Protein AF-A0A968HK48-F1 (afdb_monomer)

Secondary structure (DSSP, 8-state):
-HHHHHHHHHHHHHHHHHTTT----THHHHTTSTTTSHHHHHHHHHHHHHHHHT-THHHHHHHHHHHHHIIIIIIHHHHHHHHHHHH-SS--HHHHHHHHHHHHHHHHHHHHHHHHHHHTS--

Solvent-accessible surface area (backbone atoms only — not comparable to full-atom values): 7221 Å² total; per-residue (Å²): 127,70,66,64,57,56,53,55,47,54,55,53,51,51,62,54,36,58,75,65,72,54,87,72,72,69,65,77,72,52,72,79,50,86,82,84,45,62,68,58,51,49,51,52,54,51,48,51,49,54,58,62,68,64,48,75,64,57,62,54,54,54,52,53,49,52,54,51,49,42,46,68,61,29,49,49,50,51,51,50,52,53,49,46,65,72,74,45,85,80,64,58,69,69,58,51,52,48,50,53,49,51,50,52,51,38,52,51,50,47,49,51,55,48,50,57,58,52,64,68,69,63,129

Structure (mmCIF, N/CA/C/O backbone):
data_AF-A0A968HK48-F1
#
_entry.id   AF-A0A968HK48-F1
#
loop_
_atom_site.group_PDB
_atom_site.id
_atom_site.type_symbol
_atom_site.label_atom_id
_atom_site.label_alt_id
_atom_site.label_comp_id
_atom_site.label_asym_id
_atom_site.label_entity_id
_atom_site.label_seq_id
_atom_site.pdbx_PDB_ins_code
_atom_site.Cartn_x
_atom_site.Cartn_y
_atom_site.Cartn_z
_atom_site.occupancy
_atom_site.B_iso_or_equiv
_atom_site.auth_seq_id
_atom_site.auth_comp_id
_atom_site.auth_asym_id
_atom_site.auth_atom_id
_atom_site.pdbx_PDB_model_num
ATOM 1 N N . MET A 1 1 ? 26.086 -7.526 -60.506 1.00 55.72 1 MET A N 1
ATOM 2 C CA . MET A 1 1 ? 26.562 -6.140 -60.244 1.00 55.72 1 MET A CA 1
ATOM 3 C C . MET A 1 1 ? 25.469 -5.097 -59.929 1.00 55.72 1 MET A C 1
ATOM 5 O O . MET A 1 1 ? 25.816 -4.060 -59.378 1.00 55.72 1 MET A O 1
ATOM 9 N N . ARG A 1 2 ? 24.168 -5.314 -60.210 1.00 57.38 2 ARG A N 1
ATOM 10 C CA . ARG A 1 2 ? 23.101 -4.310 -59.953 1.00 57.38 2 ARG A CA 1
ATOM 11 C C . ARG A 1 2 ? 22.730 -4.102 -58.472 1.00 57.38 2 ARG A C 1
ATOM 13 O O . ARG A 1 2 ? 22.325 -3.009 -58.096 1.00 57.38 2 ARG A O 1
ATOM 20 N N . THR A 1 3 ? 22.919 -5.108 -57.621 1.00 58.31 3 THR A N 1
ATOM 21 C CA . THR A 1 3 ? 22.439 -5.104 -56.225 1.00 58.31 3 THR A CA 1
ATOM 22 C C . THR A 1 3 ? 23.176 -4.1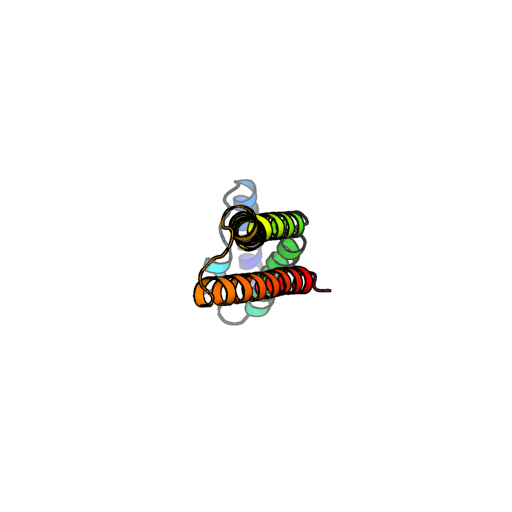07 -55.330 1.00 58.31 3 THR A C 1
ATOM 24 O O . THR A 1 3 ? 22.555 -3.412 -54.534 1.00 58.31 3 THR A O 1
ATOM 27 N N . ARG A 1 4 ? 24.497 -3.958 -55.510 1.00 59.50 4 ARG A N 1
ATOM 28 C CA . ARG A 1 4 ? 25.310 -3.041 -54.692 1.00 59.50 4 ARG A CA 1
ATOM 29 C C . ARG A 1 4 ? 24.945 -1.571 -54.903 1.00 59.50 4 ARG A C 1
ATOM 31 O O . ARG A 1 4 ? 24.976 -0.801 -53.952 1.00 59.50 4 ARG A O 1
ATOM 38 N N . ARG A 1 5 ? 24.541 -1.191 -56.121 1.00 70.56 5 ARG A N 1
ATOM 39 C CA . ARG A 1 5 ? 24.111 0.186 -56.419 1.00 70.56 5 ARG A CA 1
ATOM 40 C C . ARG A 1 5 ? 22.793 0.525 -55.725 1.00 70.56 5 ARG A C 1
ATOM 42 O O . ARG A 1 5 ? 22.660 1.614 -55.185 1.00 70.56 5 ARG A O 1
ATOM 49 N N . LYS A 1 6 ? 21.865 -0.436 -55.671 1.00 71.88 6 LYS A N 1
ATOM 50 C CA . LYS A 1 6 ? 20.560 -0.258 -55.021 1.00 71.88 6 LYS A CA 1
ATOM 51 C C . LYS A 1 6 ? 20.698 -0.089 -53.503 1.00 71.88 6 LYS A C 1
ATOM 53 O O . LYS A 1 6 ? 20.059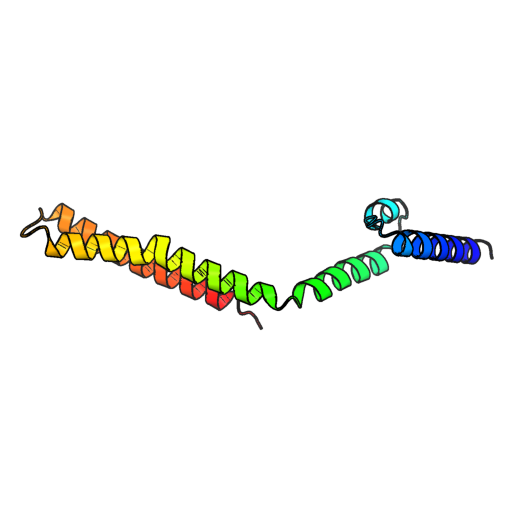 0.780 -52.929 1.00 71.88 6 LYS A O 1
ATOM 58 N N . ILE A 1 7 ? 21.601 -0.849 -52.878 1.00 65.75 7 ILE A N 1
ATOM 59 C CA . ILE A 1 7 ? 21.907 -0.727 -51.443 1.00 65.75 7 ILE A CA 1
ATOM 60 C C . ILE A 1 7 ? 22.526 0.639 -51.126 1.00 65.75 7 ILE A C 1
ATOM 62 O O . ILE A 1 7 ? 22.092 1.309 -50.195 1.00 65.75 7 ILE A O 1
ATOM 66 N N . GLN A 1 8 ? 23.503 1.090 -51.919 1.00 73.25 8 GLN A N 1
ATOM 67 C CA . GLN A 1 8 ? 24.124 2.397 -51.684 1.00 73.25 8 GLN A CA 1
ATOM 68 C C . GLN A 1 8 ? 23.157 3.567 -51.881 1.00 73.25 8 GLN A C 1
ATOM 70 O O . GLN A 1 8 ? 23.306 4.590 -51.217 1.00 73.25 8 GLN A O 1
ATOM 75 N N . GLN A 1 9 ? 22.168 3.419 -52.762 1.00 77.69 9 GLN A N 1
ATOM 76 C CA . GLN A 1 9 ? 21.139 4.431 -52.961 1.00 77.69 9 GLN A CA 1
ATOM 77 C C . GLN A 1 9 ? 20.204 4.533 -51.747 1.00 77.69 9 GLN A C 1
ATOM 79 O O . GLN A 1 9 ? 20.003 5.634 -51.245 1.00 77.69 9 GLN A O 1
ATOM 84 N N . LEU A 1 10 ? 19.746 3.396 -51.207 1.00 71.81 10 LEU A N 1
ATOM 85 C CA . LEU A 1 10 ? 18.903 3.364 -50.004 1.00 71.81 10 LEU A CA 1
ATOM 86 C C . LEU A 1 10 ? 19.618 3.955 -48.782 1.00 71.81 10 LEU A C 1
ATOM 88 O O . LEU A 1 10 ? 19.039 4.758 -48.059 1.00 71.81 10 LEU A O 1
ATOM 92 N N . ILE A 1 11 ? 20.900 3.626 -48.587 1.00 72.06 11 ILE A N 1
ATOM 93 C CA . ILE A 1 11 ? 21.707 4.193 -47.491 1.00 72.06 11 ILE A CA 1
ATOM 94 C C . ILE A 1 11 ? 21.830 5.717 -47.636 1.00 72.06 11 ILE A C 1
ATOM 96 O O . ILE A 1 11 ? 21.759 6.450 -46.651 1.00 72.06 11 ILE A O 1
ATOM 100 N N . ARG A 1 12 ? 22.002 6.212 -48.867 1.00 74.38 12 ARG A N 1
ATOM 101 C CA . ARG A 1 12 ? 22.158 7.646 -49.133 1.00 74.38 12 ARG A CA 1
ATOM 102 C C . ARG A 1 12 ? 20.858 8.423 -48.908 1.00 74.38 12 ARG A C 1
ATOM 104 O O . ARG A 1 12 ? 20.919 9.535 -48.391 1.00 74.38 12 ARG A O 1
ATOM 111 N N . GLU A 1 13 ? 19.714 7.847 -49.266 1.00 71.94 13 GLU A N 1
ATOM 112 C CA . GLU A 1 13 ? 18.391 8.437 -49.014 1.00 71.94 13 GLU A CA 1
ATOM 113 C C . GLU A 1 13 ? 18.077 8.476 -47.509 1.00 71.94 13 GLU A C 1
ATOM 115 O O . GLU A 1 13 ? 17.692 9.525 -46.998 1.00 71.94 13 GLU A O 1
ATOM 120 N N . GLN A 1 14 ? 18.378 7.403 -46.770 1.00 65.75 14 GLN A N 1
ATOM 121 C CA . GLN A 1 14 ? 18.201 7.348 -45.309 1.00 65.75 14 GLN A CA 1
ATOM 122 C C . GLN A 1 14 ? 19.014 8.425 -44.573 1.00 65.75 14 GLN A C 1
ATOM 124 O O . GLN A 1 14 ? 18.475 9.182 -43.769 1.00 65.75 14 GLN A O 1
ATOM 129 N N . MET A 1 15 ? 20.292 8.577 -44.932 1.00 65.00 15 MET A N 1
ATOM 130 C CA . MET A 1 15 ? 21.180 9.606 -44.369 1.00 65.00 15 MET A CA 1
ATOM 131 C C . MET A 1 15 ? 20.735 11.047 -44.697 1.00 65.00 15 MET A C 1
ATOM 133 O O . MET A 1 15 ? 21.199 12.007 -44.072 1.00 65.00 15 MET A O 1
ATOM 137 N N . SER A 1 16 ? 19.881 11.225 -45.711 1.00 67.19 16 SER A N 1
ATOM 138 C CA . SER A 1 16 ? 19.289 12.517 -46.074 1.00 67.19 16 SER A CA 1
ATOM 139 C C . SER A 1 16 ? 18.006 12.819 -45.293 1.00 67.19 16 SER A C 1
ATOM 141 O O . SER A 1 16 ? 17.683 13.993 -45.100 1.00 67.19 16 SER A O 1
ATOM 143 N N . ASP A 1 17 ? 17.266 11.799 -44.864 1.00 63.12 17 ASP A N 1
ATOM 144 C CA . ASP A 1 17 ? 16.035 11.949 -44.074 1.00 63.12 17 ASP A CA 1
ATOM 145 C C . ASP A 1 17 ? 16.332 12.147 -42.587 1.00 63.12 17 ASP A C 1
ATOM 147 O O . ASP A 1 17 ? 15.714 12.995 -41.940 1.00 63.12 17 ASP A O 1
ATOM 151 N N . GLU A 1 18 ? 17.362 11.474 -42.074 1.00 57.66 18 GLU A N 1
ATOM 152 C CA . GLU A 1 18 ? 17.833 11.642 -40.696 1.00 57.66 18 GLU A CA 1
ATOM 153 C C . GLU A 1 18 ? 18.359 13.067 -40.447 1.00 57.66 18 GLU A C 1
ATOM 155 O O . GLU A 1 18 ? 18.038 13.695 -39.438 1.00 57.66 18 GLU A O 1
ATOM 160 N N . ARG A 1 19 ? 19.049 13.658 -41.436 1.00 61.22 19 ARG A N 1
ATOM 161 C CA . ARG A 1 19 ? 19.454 15.078 -41.407 1.00 61.22 19 ARG A CA 1
ATOM 162 C C . ARG A 1 19 ? 18.288 16.067 -41.441 1.00 61.22 19 ARG A C 1
ATOM 164 O O . ARG A 1 19 ? 18.478 17.223 -41.075 1.00 61.22 19 ARG A O 1
ATOM 171 N N . ARG A 1 20 ? 17.100 15.638 -41.875 1.00 61.25 20 ARG A N 1
ATOM 172 C CA . ARG A 1 20 ? 15.877 16.456 -41.907 1.00 61.25 20 ARG A CA 1
ATOM 173 C C . ARG A 1 20 ? 15.012 16.286 -40.655 1.00 61.25 20 ARG A C 1
ATOM 175 O O . ARG A 1 20 ? 13.924 16.850 -40.605 1.00 61.25 20 ARG A O 1
ATOM 182 N N . GLY A 1 21 ? 15.478 15.535 -39.653 1.00 51.91 21 GLY A N 1
ATOM 183 C CA . GLY A 1 21 ? 14.747 15.325 -38.400 1.00 51.91 21 GLY A CA 1
ATOM 184 C C . GLY A 1 21 ? 13.449 14.530 -38.568 1.00 51.91 21 GLY A C 1
ATOM 185 O O . GLY A 1 21 ? 12.611 14.526 -37.669 1.00 51.91 21 GLY A O 1
ATOM 186 N N . VAL A 1 22 ? 13.257 13.861 -39.711 1.00 57.53 22 VAL A N 1
ATOM 187 C CA . VAL A 1 22 ? 12.071 13.042 -39.963 1.00 57.53 22 VAL A CA 1
ATOM 188 C C . VAL A 1 22 ? 12.325 11.665 -39.362 1.00 57.53 22 VAL A C 1
ATOM 190 O O . VAL A 1 22 ? 13.024 10.833 -39.940 1.00 57.53 22 VAL A O 1
ATOM 193 N N . GLN A 1 23 ? 11.765 11.423 -38.179 1.00 52.56 23 GLN A N 1
ATOM 194 C CA . GLN A 1 23 ? 11.876 10.153 -37.467 1.00 52.56 23 GLN A CA 1
ATOM 195 C C . GLN A 1 23 ? 10.975 9.104 -38.141 1.00 52.56 23 GLN A C 1
ATOM 197 O O . GLN A 1 23 ? 9.887 8.781 -37.669 1.00 52.56 23 GLN A O 1
ATOM 202 N N . THR A 1 24 ? 11.384 8.620 -39.316 1.00 56.81 24 THR A N 1
ATOM 203 C CA . THR A 1 24 ? 10.676 7.530 -39.994 1.00 56.81 24 THR A CA 1
ATOM 204 C C . THR A 1 24 ? 11.073 6.205 -39.359 1.00 56.81 24 THR A C 1
ATOM 206 O O . THR A 1 24 ? 12.249 5.898 -39.199 1.00 56.81 24 THR A O 1
ATOM 209 N N . TYR A 1 25 ? 10.075 5.428 -38.948 1.00 52.72 25 TYR A N 1
ATOM 210 C CA . TYR A 1 25 ? 10.278 4.125 -38.336 1.00 52.72 25 TYR A CA 1
ATOM 211 C C . TYR A 1 25 ? 10.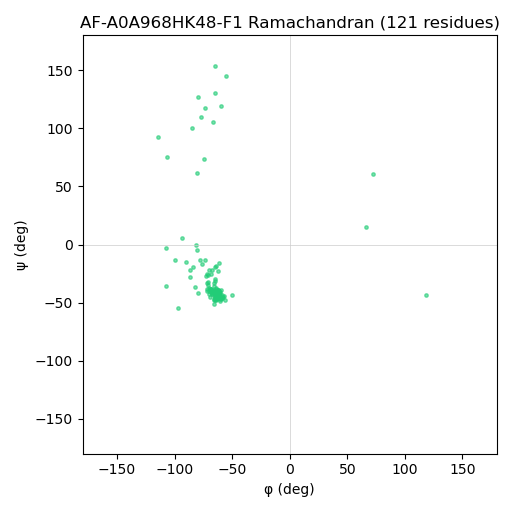620 3.074 -39.412 1.00 52.72 25 TYR A C 1
ATOM 213 O O . TYR A 1 25 ? 9.749 2.709 -40.209 1.00 52.72 25 TYR A O 1
ATOM 221 N N . PRO A 1 26 ? 11.867 2.569 -39.462 1.00 56.09 26 PRO A N 1
ATOM 222 C CA . PRO A 1 26 ? 12.401 1.854 -40.624 1.00 56.09 26 PRO A CA 1
ATOM 223 C C . PRO A 1 26 ? 11.843 0.434 -40.8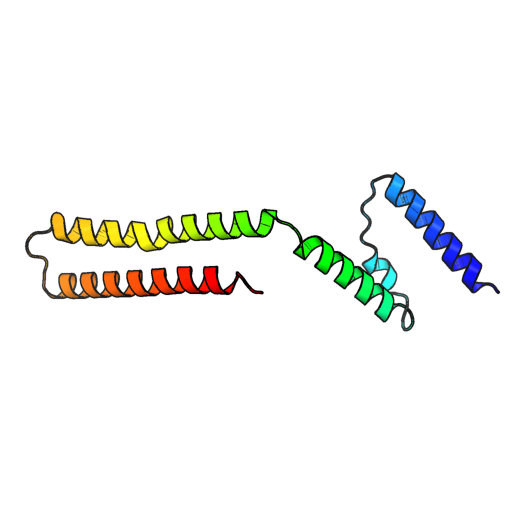04 1.00 56.09 26 PRO A C 1
ATOM 225 O O . PRO A 1 26 ? 11.993 -0.161 -41.865 1.00 56.09 26 PRO A O 1
ATOM 228 N N . TRP A 1 27 ? 11.173 -0.137 -39.803 1.00 56.12 27 TRP A N 1
ATOM 229 C CA . TRP A 1 27 ? 10.690 -1.522 -39.869 1.00 56.12 27 TRP A CA 1
ATOM 230 C C . TRP A 1 27 ? 9.513 -1.727 -40.828 1.00 56.12 27 TRP A C 1
ATOM 232 O O . TRP A 1 27 ? 9.370 -2.817 -41.376 1.00 56.12 27 TRP A O 1
ATOM 242 N N . ARG A 1 28 ? 8.709 -0.688 -41.101 1.00 53.25 28 ARG A N 1
ATOM 243 C CA . ARG A 1 28 ? 7.549 -0.790 -42.007 1.00 53.25 28 ARG A CA 1
ATOM 244 C C . ARG A 1 28 ? 7.951 -1.011 -43.473 1.00 53.25 28 ARG A C 1
ATOM 246 O O . ARG A 1 28 ? 7.182 -1.587 -44.233 1.00 53.25 28 ARG A O 1
ATOM 253 N N . SER A 1 29 ? 9.147 -0.589 -43.887 1.00 56.12 29 SER A N 1
ATOM 254 C CA . SER A 1 29 ? 9.667 -0.833 -45.244 1.00 56.12 29 SER A CA 1
ATOM 255 C C . SER A 1 29 ? 10.471 -2.136 -45.363 1.00 56.12 29 SER A C 1
ATOM 257 O O . SER A 1 29 ? 10.696 -2.619 -46.473 1.00 56.12 29 SER A O 1
ATOM 259 N N . LEU A 1 30 ? 10.872 -2.733 -44.234 1.00 53.03 30 LEU A N 1
ATOM 260 C CA . LEU A 1 30 ? 11.665 -3.968 -44.169 1.00 53.03 30 LEU A CA 1
ATOM 261 C C . LEU A 1 30 ? 10.813 -5.245 -44.267 1.00 53.03 30 LEU A C 1
ATOM 263 O O . LEU A 1 30 ? 11.325 -6.292 -44.662 1.00 53.03 30 LEU A O 1
ATOM 267 N N . GLU A 1 31 ? 9.512 -5.151 -43.995 1.00 55.88 31 GLU A N 1
ATOM 268 C CA . GLU A 1 31 ? 8.554 -6.268 -44.043 1.00 55.88 31 GLU A CA 1
ATOM 269 C C . GLU A 1 31 ? 8.325 -6.803 -45.476 1.00 55.88 31 GLU A C 1
ATOM 271 O O . GLU A 1 31 ? 7.988 -7.965 -45.678 1.00 55.88 31 GLU A O 1
ATOM 276 N N . SER A 1 32 ? 8.603 -5.982 -46.497 1.00 57.53 32 SER A N 1
ATOM 277 C CA . SER A 1 32 ? 8.474 -6.337 -47.922 1.00 57.53 32 SER A CA 1
ATOM 278 C C . SER A 1 32 ? 9.628 -7.216 -48.456 1.00 57.53 32 SER A C 1
ATOM 280 O O . SER A 1 32 ? 9.529 -7.802 -49.535 1.00 57.53 32 SER A O 1
ATOM 282 N N . SER A 1 33 ? 10.735 -7.341 -47.715 1.00 55.84 33 SER A N 1
ATOM 283 C CA . SER A 1 33 ? 11.983 -7.974 -48.168 1.00 55.84 33 SER A CA 1
ATOM 284 C C . SER A 1 33 ? 12.197 -9.351 -47.513 1.00 55.84 33 SER A C 1
ATOM 286 O O . SER A 1 33 ? 13.042 -9.520 -46.628 1.00 55.84 33 SER A O 1
ATOM 288 N N . ASN A 1 34 ? 11.451 -10.357 -47.971 1.00 59.12 34 ASN A N 1
ATOM 289 C CA . ASN A 1 34 ? 11.536 -11.736 -47.482 1.00 59.12 34 ASN A CA 1
ATOM 290 C C . ASN A 1 34 ? 12.939 -12.360 -47.660 1.00 59.12 34 ASN A C 1
ATOM 292 O O . ASN A 1 34 ? 13.423 -12.542 -48.776 1.00 59.12 34 ASN A O 1
ATOM 296 N N . GLY A 1 35 ? 13.563 -12.739 -46.537 1.00 55.50 35 GLY A N 1
ATOM 297 C CA . GLY A 1 35 ? 14.609 -13.771 -46.467 1.00 55.50 35 GLY A CA 1
ATOM 298 C C . GLY A 1 35 ? 15.989 -13.324 -45.973 1.00 55.50 35 GLY A C 1
ATOM 299 O O . GLY A 1 35 ? 16.578 -14.006 -45.144 1.00 55.50 35 GLY A O 1
ATOM 300 N N . LEU A 1 36 ? 16.505 -12.175 -46.422 1.00 56.84 36 LEU A N 1
ATOM 301 C CA . LEU A 1 36 ? 17.897 -11.761 -46.140 1.00 56.84 36 LEU A CA 1
ATOM 302 C C . LEU A 1 36 ? 18.049 -10.739 -44.998 1.00 56.84 36 LEU A C 1
ATOM 304 O O . LEU A 1 36 ? 19.160 -10.516 -44.528 1.00 56.84 36 LEU A O 1
ATOM 308 N N . MET A 1 37 ? 16.952 -10.121 -44.547 1.00 52.06 37 MET A N 1
ATOM 309 C CA . MET A 1 37 ? 16.973 -8.990 -43.601 1.00 52.06 37 MET A CA 1
ATOM 310 C C . MET A 1 37 ? 16.511 -9.333 -42.179 1.00 52.06 37 MET A C 1
ATOM 312 O O . MET A 1 37 ? 16.605 -8.485 -41.299 1.00 52.06 37 MET A O 1
ATOM 316 N N . GLN A 1 38 ? 16.070 -10.569 -41.912 1.00 60.59 38 GLN A N 1
ATOM 317 C CA . GLN A 1 38 ? 15.733 -11.001 -40.548 1.00 60.59 38 GLN A CA 1
ATOM 318 C C . GLN A 1 38 ? 16.881 -10.851 -39.532 1.00 60.59 38 GLN A C 1
ATOM 320 O O . GLN A 1 38 ? 16.603 -10.365 -38.438 1.00 60.59 38 GLN A O 1
ATOM 325 N N . PRO A 1 39 ? 18.145 -11.228 -39.826 1.00 61.47 39 PRO A N 1
ATOM 326 C CA . PRO A 1 39 ? 19.216 -11.070 -38.842 1.00 61.47 39 PRO A CA 1
ATOM 327 C C . PRO A 1 39 ? 19.517 -9.591 -38.565 1.00 61.47 39 PRO A C 1
ATOM 329 O O . PRO A 1 39 ? 19.669 -9.213 -37.412 1.00 61.47 39 PRO A O 1
ATOM 332 N N . LEU A 1 40 ? 19.486 -8.738 -39.596 1.00 62.34 40 LEU A N 1
ATOM 333 C CA . LEU A 1 40 ? 19.773 -7.306 -39.467 1.00 62.34 40 LEU A CA 1
ATOM 334 C C . LEU A 1 40 ? 18.647 -6.553 -38.740 1.00 62.34 40 LEU A C 1
ATOM 336 O O . LEU A 1 40 ? 18.915 -5.704 -37.898 1.00 62.34 40 LEU A O 1
ATOM 340 N N . ALA A 1 41 ? 17.384 -6.896 -39.019 1.00 64.81 41 ALA A N 1
ATOM 341 C CA . ALA A 1 41 ? 16.231 -6.362 -38.297 1.00 64.81 41 ALA A CA 1
ATOM 342 C C . ALA A 1 41 ? 16.233 -6.807 -36.829 1.00 64.81 41 ALA A C 1
ATOM 344 O O . ALA A 1 41 ? 15.952 -5.994 -35.956 1.00 64.81 41 ALA A O 1
ATOM 345 N N . LYS A 1 42 ? 16.609 -8.063 -36.541 1.00 64.19 42 LYS A N 1
ATOM 346 C CA . LYS A 1 42 ? 16.803 -8.534 -35.162 1.00 64.19 42 LYS A CA 1
ATOM 347 C C . LYS A 1 42 ? 17.919 -7.763 -34.461 1.00 64.19 42 LYS A C 1
ATOM 349 O O . LYS A 1 42 ? 17.694 -7.307 -33.351 1.00 64.19 42 LYS A O 1
ATOM 354 N N . GLU A 1 43 ? 19.072 -7.557 -35.094 1.00 66.88 43 GLU A N 1
ATOM 355 C CA . GLU A 1 43 ? 20.170 -6.776 -34.504 1.00 66.88 43 GLU A CA 1
ATOM 356 C C . GLU A 1 43 ? 19.802 -5.304 -34.274 1.00 66.88 43 GLU A C 1
ATOM 358 O O . GLU A 1 43 ? 20.158 -4.746 -33.242 1.00 66.88 43 GLU A O 1
ATOM 363 N N . LEU A 1 44 ? 19.042 -4.678 -35.176 1.00 66.56 44 LEU A N 1
ATOM 364 C CA . LEU A 1 44 ? 18.553 -3.303 -35.007 1.00 66.56 44 LEU A CA 1
ATOM 365 C C . LEU A 1 44 ? 17.482 -3.183 -33.914 1.00 66.56 44 LEU A C 1
ATOM 367 O O . LEU A 1 44 ? 17.537 -2.251 -33.114 1.00 66.56 44 LEU A O 1
ATOM 371 N N . ILE A 1 45 ? 16.532 -4.123 -33.851 1.00 65.00 45 ILE A N 1
ATOM 372 C CA . ILE A 1 45 ? 15.498 -4.171 -32.803 1.00 65.00 45 ILE A CA 1
ATOM 373 C C . ILE A 1 45 ? 16.146 -4.424 -31.438 1.00 65.00 45 ILE A C 1
ATOM 375 O O . ILE A 1 45 ? 15.858 -3.707 -30.482 1.00 65.00 45 ILE A O 1
ATOM 379 N N . LEU A 1 46 ? 17.077 -5.377 -31.357 1.00 65.44 46 LEU A N 1
ATOM 380 C CA . LEU A 1 46 ? 17.811 -5.690 -30.131 1.00 65.44 46 LEU A CA 1
ATOM 381 C C . LEU A 1 46 ? 18.809 -4.589 -29.757 1.00 65.44 46 LEU A C 1
ATOM 383 O O . LEU A 1 46 ? 19.029 -4.356 -28.575 1.00 65.44 46 LEU A O 1
ATOM 387 N N . GLY A 1 47 ? 19.396 -3.886 -30.728 1.00 62.78 47 GLY A N 1
ATOM 388 C CA . GLY A 1 47 ? 20.266 -2.732 -30.496 1.00 62.78 47 GLY A CA 1
ATOM 389 C C . GLY A 1 47 ? 19.495 -1.531 -29.947 1.00 62.78 47 GLY A C 1
ATOM 390 O O . GLY A 1 47 ? 19.962 -0.870 -29.019 1.00 62.78 47 GLY A O 1
ATOM 391 N N . TRP A 1 48 ? 18.280 -1.296 -30.450 1.00 63.38 48 TRP A N 1
ATOM 392 C CA . TRP A 1 48 ? 17.347 -0.322 -29.879 1.00 63.38 48 TRP A CA 1
ATOM 393 C C . TRP A 1 48 ? 16.910 -0.722 -28.464 1.00 63.38 48 TRP A C 1
ATOM 395 O O . TRP A 1 48 ? 16.925 0.118 -27.562 1.00 63.38 48 TRP A O 1
ATOM 405 N N . GLU A 1 49 ? 16.594 -2.000 -28.247 1.00 64.62 49 GLU A N 1
ATOM 406 C CA . GLU A 1 49 ? 16.211 -2.544 -26.942 1.00 64.62 49 GLU A CA 1
ATOM 407 C C . GLU A 1 49 ? 17.371 -2.486 -25.937 1.00 64.62 49 GLU A C 1
ATOM 409 O O . GLU A 1 49 ? 17.168 -2.087 -24.795 1.00 64.62 49 GLU A O 1
ATOM 414 N N . ALA A 1 50 ? 18.606 -2.771 -26.356 1.00 63.12 50 ALA A N 1
ATOM 415 C CA . ALA A 1 50 ? 19.806 -2.656 -25.530 1.00 63.12 50 ALA A CA 1
ATOM 416 C C . ALA A 1 50 ? 20.133 -1.194 -25.184 1.00 63.12 50 ALA A C 1
ATOM 418 O O . ALA A 1 50 ? 20.424 -0.891 -24.025 1.00 63.12 50 ALA A O 1
ATOM 419 N N . ALA A 1 51 ? 20.024 -0.274 -26.150 1.00 61.25 51 ALA A N 1
ATOM 420 C CA . ALA A 1 51 ? 20.239 1.153 -25.913 1.00 61.25 51 ALA A CA 1
ATOM 421 C C . ALA A 1 51 ? 19.179 1.737 -24.959 1.00 61.25 51 ALA A C 1
ATOM 423 O O . ALA A 1 51 ? 19.534 2.417 -23.996 1.00 61.25 51 ALA A O 1
ATOM 424 N N . HIS A 1 52 ? 17.896 1.407 -25.148 1.00 58.53 52 HIS A N 1
ATOM 425 C CA . HIS A 1 52 ? 16.813 1.845 -24.253 1.00 58.53 52 HIS A CA 1
ATOM 426 C C . HIS A 1 52 ? 16.831 1.158 -22.882 1.00 58.53 52 HIS A C 1
ATOM 428 O O . HIS A 1 52 ? 16.367 1.733 -21.896 1.00 58.53 52 HIS A O 1
ATOM 434 N N . ARG A 1 53 ? 17.375 -0.059 -22.769 1.00 61.44 53 ARG A N 1
ATOM 435 C CA . ARG A 1 53 ? 17.499 -0.762 -21.481 1.00 61.44 53 ARG A CA 1
ATOM 436 C C . ARG A 1 53 ? 18.534 -0.113 -20.561 1.00 61.44 53 ARG A C 1
ATOM 438 O O . ARG A 1 53 ? 18.430 -0.279 -19.349 1.00 61.44 53 ARG A O 1
ATOM 445 N N . SER A 1 54 ? 19.471 0.657 -21.118 1.00 59.50 54 SER A N 1
ATOM 446 C CA . SER A 1 54 ? 20.506 1.380 -20.366 1.00 59.50 54 SER A CA 1
ATOM 447 C C . SER A 1 54 ? 20.047 2.720 -19.765 1.00 59.50 54 SER A C 1
ATOM 449 O O . SER A 1 54 ? 20.833 3.387 -19.089 1.00 59.50 54 SER A O 1
ATOM 451 N N . ASP A 1 55 ? 18.783 3.120 -19.965 1.00 63.44 55 ASP A N 1
ATOM 452 C CA . ASP A 1 55 ? 18.271 4.395 -19.459 1.00 63.44 55 ASP A CA 1
ATOM 453 C C . ASP A 1 55 ? 18.212 4.427 -17.918 1.00 63.44 55 ASP A C 1
ATOM 455 O O . ASP A 1 55 ? 17.336 3.847 -17.263 1.00 63.44 55 ASP A O 1
ATOM 459 N N . ARG A 1 56 ? 19.158 5.170 -17.336 1.00 59.25 56 ARG A N 1
ATOM 460 C CA . ARG A 1 56 ? 19.350 5.373 -15.893 1.00 59.25 56 ARG A CA 1
ATOM 461 C C . ARG A 1 56 ? 18.150 6.050 -15.217 1.00 59.25 56 ARG A C 1
ATOM 463 O O . ARG A 1 56 ? 18.027 6.003 -13.991 1.00 59.25 56 ARG A O 1
ATOM 470 N N . HIS A 1 57 ? 17.244 6.663 -15.981 1.00 63.25 57 HIS A N 1
ATOM 471 C CA . HIS A 1 57 ? 16.010 7.243 -15.447 1.00 63.25 57 HIS A CA 1
ATOM 472 C C . HIS A 1 57 ? 14.945 6.192 -15.102 1.00 63.25 57 HIS A C 1
ATOM 474 O O . HIS A 1 57 ? 14.034 6.485 -14.320 1.00 63.25 57 HIS A O 1
ATOM 480 N N . ARG A 1 58 ? 15.064 4.956 -15.607 1.00 65.50 58 ARG A N 1
ATOM 481 C CA . ARG A 1 58 ? 14.099 3.877 -15.343 1.00 65.50 58 ARG A CA 1
ATOM 482 C C . ARG A 1 58 ? 14.084 3.448 -13.872 1.00 65.50 58 ARG A C 1
ATOM 484 O O . ARG A 1 58 ? 13.017 3.184 -13.326 1.00 65.50 58 ARG A O 1
ATOM 491 N N . THR A 1 59 ? 15.238 3.450 -13.209 1.00 67.44 59 THR A N 1
ATOM 492 C CA . THR A 1 59 ? 15.372 3.110 -11.781 1.00 67.44 59 THR A CA 1
ATOM 493 C C . THR A 1 59 ? 14.787 4.187 -10.868 1.00 67.44 59 THR A C 1
ATOM 495 O O . THR A 1 59 ? 14.180 3.864 -9.851 1.00 67.44 59 THR A O 1
ATOM 498 N N . ARG A 1 60 ? 14.886 5.472 -11.246 1.00 73.19 60 ARG A N 1
ATOM 499 C CA . ARG A 1 60 ? 14.238 6.562 -10.491 1.00 73.19 60 ARG A CA 1
ATOM 500 C C . ARG A 1 60 ? 12.716 6.429 -10.496 1.00 73.19 60 ARG A C 1
ATOM 502 O O . ARG A 1 60 ? 12.119 6.483 -9.427 1.00 73.19 60 ARG A O 1
ATOM 509 N N . ARG A 1 61 ? 12.116 6.171 -11.664 1.00 79.25 61 ARG A N 1
ATOM 510 C CA . ARG A 1 61 ? 10.655 6.013 -11.796 1.00 79.25 61 ARG A CA 1
ATOM 511 C C . ARG A 1 61 ? 10.125 4.828 -10.990 1.00 79.25 61 ARG A C 1
ATOM 513 O O . ARG A 1 61 ? 9.104 4.965 -10.335 1.00 79.25 61 ARG A O 1
ATOM 520 N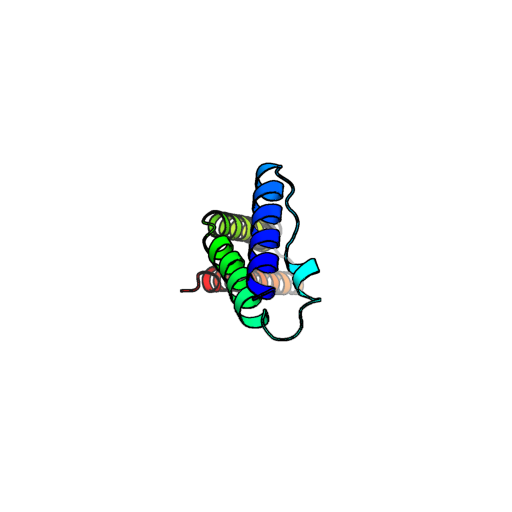 N . LYS A 1 62 ? 10.847 3.702 -10.976 1.00 80.00 62 LYS A N 1
ATOM 521 C CA . LYS A 1 62 ? 10.484 2.525 -10.168 1.00 80.00 62 LYS A CA 1
ATOM 522 C C . LYS A 1 62 ? 10.454 2.830 -8.670 1.00 80.00 62 LYS A C 1
ATOM 524 O O . LYS A 1 62 ? 9.521 2.430 -7.987 1.00 80.00 62 LYS A O 1
ATOM 529 N N . ARG A 1 63 ? 11.443 3.576 -8.164 1.00 81.62 63 ARG A N 1
ATOM 530 C CA . ARG A 1 63 ? 11.485 3.966 -6.748 1.00 81.62 63 ARG A CA 1
ATOM 531 C C . ARG A 1 63 ? 10.383 4.960 -6.389 1.00 81.62 63 ARG A C 1
ATOM 533 O O . ARG A 1 63 ? 9.789 4.846 -5.327 1.00 81.62 63 ARG A O 1
ATOM 540 N N . GLU A 1 64 ? 10.119 5.933 -7.256 1.00 86.00 64 GLU A N 1
ATOM 541 C CA . GLU A 1 64 ? 9.024 6.889 -7.054 1.00 86.00 64 GLU A CA 1
ATOM 542 C C . GLU A 1 64 ? 7.664 6.178 -7.049 1.00 86.00 64 GLU A C 1
ATOM 544 O O . GLU A 1 64 ? 6.866 6.424 -6.151 1.00 86.00 64 GLU A O 1
ATOM 549 N N . GLN A 1 65 ? 7.440 5.238 -7.973 1.00 86.50 65 GLN A N 1
ATOM 550 C CA . GLN A 1 65 ? 6.241 4.394 -7.995 1.00 86.50 65 GLN A CA 1
ATOM 551 C C . GLN A 1 65 ? 6.108 3.560 -6.717 1.00 86.50 65 GLN A C 1
ATOM 553 O O . GLN A 1 65 ? 5.063 3.607 -6.082 1.00 86.50 65 GLN A O 1
ATOM 558 N N . LEU A 1 66 ? 7.187 2.903 -6.277 1.00 90.12 66 LEU A N 1
ATOM 559 C CA . LEU A 1 66 ? 7.198 2.138 -5.029 1.00 90.12 66 LEU A CA 1
ATOM 560 C C . LEU A 1 66 ? 6.798 2.994 -3.820 1.00 90.12 66 LEU A C 1
ATOM 562 O O . LEU A 1 66 ? 5.966 2.575 -3.020 1.00 90.12 66 LEU A O 1
ATOM 566 N N . ILE A 1 67 ? 7.382 4.190 -3.684 1.00 90.94 67 ILE A N 1
ATOM 567 C CA . ILE A 1 67 ? 7.081 5.100 -2.569 1.00 90.94 67 ILE A CA 1
ATOM 568 C C . ILE A 1 67 ? 5.611 5.528 -2.611 1.00 90.94 67 ILE A C 1
ATOM 570 O O . ILE A 1 67 ? 4.942 5.515 -1.578 1.00 90.94 67 ILE A O 1
ATOM 574 N N . VAL A 1 68 ? 5.110 5.902 -3.790 1.00 92.81 68 VAL A N 1
ATOM 575 C CA . VAL A 1 68 ? 3.716 6.331 -3.959 1.00 92.81 68 VAL A CA 1
ATOM 576 C C . VAL A 1 68 ? 2.755 5.193 -3.626 1.00 92.81 68 VAL A C 1
ATOM 578 O O . VAL A 1 68 ? 1.819 5.415 -2.860 1.00 92.81 68 VAL A O 1
ATOM 581 N N . ASP A 1 69 ? 3.013 3.981 -4.116 1.00 89.88 69 ASP A N 1
ATOM 582 C CA . ASP A 1 69 ? 2.162 2.816 -3.864 1.00 89.88 69 ASP A CA 1
ATOM 583 C C . ASP A 1 69 ? 2.154 2.436 -2.377 1.00 89.88 69 ASP A C 1
ATOM 585 O O . ASP A 1 69 ? 1.093 2.198 -1.796 1.00 89.88 69 ASP A O 1
ATOM 589 N N . TRP A 1 70 ? 3.315 2.467 -1.714 1.00 93.00 70 TRP A N 1
ATOM 590 C CA . TRP A 1 70 ? 3.405 2.233 -0.270 1.00 93.00 70 TRP A CA 1
ATOM 591 C C . TRP A 1 70 ? 2.582 3.238 0.535 1.00 93.00 70 TRP A C 1
ATOM 593 O O . TRP A 1 70 ? 1.845 2.853 1.445 1.00 93.00 70 TRP A O 1
ATOM 603 N N . ILE A 1 71 ? 2.684 4.527 0.207 1.00 94.12 71 ILE A N 1
ATOM 604 C CA . ILE A 1 71 ? 1.936 5.572 0.913 1.00 94.12 71 ILE A CA 1
ATOM 605 C C . ILE A 1 71 ? 0.432 5.413 0.664 1.00 94.12 71 ILE A C 1
ATOM 607 O O . ILE A 1 71 ? -0.360 5.462 1.608 1.00 94.12 71 ILE A O 1
ATOM 611 N N . ALA A 1 72 ? 0.044 5.219 -0.596 1.00 93.31 72 ALA A N 1
ATOM 612 C CA . ALA A 1 72 ? -1.350 5.192 -1.011 1.00 93.31 72 ALA A CA 1
ATOM 613 C C . ALA A 1 72 ? -2.103 3.968 -0.482 1.00 93.31 72 ALA A C 1
ATOM 615 O O . ALA A 1 72 ? -3.256 4.115 -0.077 1.00 93.31 72 ALA A O 1
ATOM 616 N N . PHE A 1 73 ? -1.466 2.793 -0.458 1.00 90.62 73 PHE A N 1
ATOM 617 C CA . PHE A 1 73 ? -2.148 1.533 -0.152 1.00 90.62 73 PHE A CA 1
ATOM 618 C C . PHE A 1 73 ? -1.819 0.956 1.225 1.00 90.62 73 PHE A C 1
ATOM 620 O O . PHE A 1 73 ? -2.703 0.390 1.860 1.00 90.62 73 PHE A O 1
ATOM 627 N N . VAL A 1 74 ? -0.584 1.097 1.713 1.00 94.56 74 VAL A N 1
ATOM 628 C CA . VAL A 1 74 ? -0.163 0.477 2.983 1.00 94.56 74 VAL A CA 1
ATOM 629 C C . VAL A 1 74 ? -0.266 1.479 4.125 1.00 94.56 74 VAL A C 1
ATOM 631 O O . VAL A 1 74 ? -0.936 1.230 5.127 1.00 94.56 74 VAL A O 1
ATOM 634 N N . PHE A 1 75 ? 0.375 2.640 3.975 1.00 94.62 75 PHE A N 1
ATOM 635 C CA . PHE A 1 75 ? 0.456 3.626 5.050 1.00 94.62 75 PHE A CA 1
ATOM 636 C C . PHE A 1 75 ? -0.911 4.228 5.390 1.00 94.62 75 PHE A C 1
ATOM 638 O O . PHE A 1 75 ? -1.241 4.365 6.568 1.00 94.62 75 PHE A O 1
ATOM 645 N N . SER A 1 76 ? -1.721 4.547 4.376 1.00 96.12 76 SER A N 1
ATOM 646 C CA . SER A 1 76 ? -3.088 5.051 4.562 1.00 96.12 76 SER A CA 1
ATOM 647 C C . SER A 1 76 ? -3.964 4.066 5.353 1.00 96.12 76 SER A C 1
ATOM 649 O O . SER A 1 76 ? -4.634 4.468 6.307 1.00 96.12 76 SER A O 1
ATOM 651 N N . GLY A 1 77 ? -3.898 2.773 5.017 1.00 94.31 77 GLY A N 1
ATOM 652 C CA . GLY A 1 77 ? -4.634 1.707 5.692 1.00 94.31 77 GLY A CA 1
ATOM 653 C C . GLY A 1 77 ? -4.171 1.506 7.134 1.00 94.31 77 GLY A C 1
ATOM 654 O O . GLY A 1 77 ? -4.991 1.500 8.050 1.00 94.31 77 GLY A O 1
ATOM 655 N N . ILE A 1 78 ? -2.855 1.434 7.368 1.00 95.69 78 ILE A N 1
ATOM 656 C CA . ILE A 1 78 ? -2.298 1.294 8.724 1.00 95.69 78 ILE A CA 1
ATOM 657 C C . ILE A 1 78 ? -2.705 2.488 9.591 1.00 95.69 78 ILE A C 1
ATOM 659 O O . ILE A 1 78 ? -3.151 2.300 10.722 1.00 95.69 78 ILE A O 1
ATOM 663 N N . ALA A 1 79 ? -2.593 3.711 9.067 1.00 96.56 79 ALA A N 1
ATOM 664 C CA . ALA A 1 79 ? -2.998 4.913 9.787 1.00 96.56 79 ALA A CA 1
ATOM 665 C C . ALA A 1 79 ? -4.490 4.883 10.153 1.00 96.56 79 ALA A C 1
ATOM 667 O O . ALA A 1 79 ? -4.848 5.263 11.267 1.00 96.56 79 ALA A O 1
ATOM 668 N N . SER A 1 80 ? -5.349 4.390 9.255 1.00 95.69 80 SER A N 1
ATOM 669 C CA . SER A 1 80 ? -6.781 4.225 9.519 1.00 95.69 80 SER A CA 1
ATOM 670 C C . SER A 1 80 ? -7.051 3.212 10.635 1.00 95.69 80 SER A C 1
ATOM 672 O O . SER A 1 80 ? -7.772 3.531 11.582 1.00 95.69 80 SER A O 1
ATOM 674 N N . VAL A 1 81 ? -6.416 2.035 10.591 1.00 95.62 81 VAL A N 1
ATOM 675 C CA . VAL A 1 81 ? -6.560 1.000 11.630 1.00 95.62 81 VAL A CA 1
ATOM 676 C C . VAL A 1 81 ? -6.063 1.497 12.990 1.00 95.62 81 VAL A C 1
ATOM 678 O O . VAL A 1 81 ? -6.736 1.314 14.006 1.00 95.62 81 VAL A O 1
ATOM 681 N N . LEU A 1 82 ? -4.916 2.177 13.023 1.00 95.81 82 LEU A N 1
ATOM 682 C CA . LEU A 1 82 ? -4.380 2.758 14.255 1.00 95.81 82 LEU A CA 1
ATOM 683 C C . LEU A 1 82 ? -5.302 3.846 14.812 1.00 95.81 82 LEU A C 1
ATOM 685 O O . LEU A 1 82 ? -5.582 3.861 16.011 1.00 95.81 82 LEU A O 1
ATOM 689 N N . ALA A 1 83 ? -5.809 4.732 13.952 1.00 96.31 83 ALA A N 1
ATOM 690 C CA . ALA A 1 83 ? -6.772 5.749 14.354 1.00 96.31 83 ALA A CA 1
ATOM 691 C C . ALA A 1 83 ? -8.050 5.110 14.911 1.00 96.31 83 ALA A C 1
ATOM 693 O O . ALA A 1 83 ? -8.550 5.558 15.941 1.00 96.31 83 ALA A O 1
ATOM 694 N N . PHE A 1 84 ? -8.541 4.035 14.291 1.00 94.88 84 PHE A N 1
ATOM 695 C CA . PHE A 1 84 ? -9.693 3.283 14.778 1.00 94.88 84 PHE A CA 1
ATOM 696 C C . PHE A 1 84 ? -9.461 2.719 16.189 1.00 94.88 84 PHE A C 1
ATOM 698 O O . PHE A 1 84 ? -10.311 2.907 17.059 1.00 94.88 84 PHE A O 1
ATOM 705 N N . TRP A 1 85 ? -8.301 2.111 16.460 1.00 94.44 85 TRP A N 1
ATOM 706 C CA . TRP A 1 85 ? -7.975 1.596 17.799 1.00 94.44 85 TRP A CA 1
ATOM 707 C C . TRP A 1 85 ? -7.848 2.687 18.867 1.00 94.44 85 TRP A C 1
ATOM 709 O O . TRP A 1 85 ? -8.162 2.432 20.028 1.00 94.44 85 TRP A O 1
ATOM 719 N N . VAL A 1 86 ? -7.401 3.889 18.495 1.00 95.56 86 VAL A N 1
ATOM 720 C CA . VAL A 1 86 ? -7.276 5.022 19.428 1.00 95.56 86 VAL A CA 1
ATOM 721 C C . VAL A 1 86 ? -8.624 5.702 19.681 1.00 95.56 86 VAL A C 1
ATOM 723 O O . VAL A 1 86 ? -8.921 6.078 20.813 1.00 95.56 86 VAL A O 1
ATOM 726 N N . LEU A 1 87 ? -9.432 5.887 18.636 1.00 96.31 87 LEU A N 1
ATOM 727 C CA . LEU A 1 87 ? -10.654 6.695 18.690 1.00 96.31 87 LEU A CA 1
ATOM 728 C C . LEU A 1 87 ? -11.883 5.917 19.163 1.00 96.31 87 LEU A C 1
ATOM 730 O O . LEU A 1 87 ? -12.842 6.536 19.621 1.00 96.31 87 LEU A O 1
ATOM 734 N N . VAL A 1 88 ? -11.879 4.587 19.049 1.00 93.25 88 VAL A N 1
ATOM 735 C CA . VAL A 1 88 ? -13.038 3.750 19.379 1.00 93.25 88 VAL A CA 1
ATOM 736 C C . VAL A 1 88 ? -12.721 2.866 20.589 1.00 93.25 88 VAL A C 1
ATOM 738 O O . VAL A 1 88 ? -12.205 1.759 20.432 1.00 93.25 88 VAL A O 1
ATOM 741 N N . PRO A 1 89 ? -13.032 3.316 21.818 1.00 84.31 89 PRO A N 1
ATOM 742 C CA . PRO A 1 89 ? -12.910 2.479 23.002 1.00 84.31 89 PRO A CA 1
ATOM 743 C C . PRO A 1 89 ? -14.043 1.442 23.008 1.00 84.31 89 PRO A C 1
ATOM 745 O O . PRO A 1 89 ? -15.212 1.799 23.097 1.00 84.31 89 PRO A O 1
ATOM 748 N N . GLN A 1 90 ? -13.686 0.155 22.945 1.00 91.00 90 GLN A N 1
ATOM 749 C CA . GLN A 1 90 ? -14.596 -1.011 22.975 1.00 91.00 90 GLN A CA 1
ATOM 750 C C . GLN A 1 90 ? -15.439 -1.241 21.703 1.00 91.00 90 GLN A C 1
ATOM 752 O O . GLN A 1 90 ? -16.672 -1.268 21.758 1.00 91.00 90 GLN A O 1
ATOM 757 N N . PRO A 1 91 ? -14.803 -1.466 20.541 1.00 91.00 91 PRO A N 1
ATOM 758 C CA . PRO A 1 91 ? -15.532 -1.889 19.357 1.00 91.00 91 PRO A CA 1
ATOM 759 C C . PRO A 1 91 ? -16.151 -3.288 19.552 1.00 91.00 91 PRO A C 1
ATOM 761 O O . PRO A 1 91 ? -15.613 -4.109 20.301 1.00 91.00 91 PRO A O 1
ATOM 764 N N . PRO A 1 92 ? -17.255 -3.611 18.853 1.00 95.31 92 PRO A N 1
ATOM 765 C CA . PRO A 1 92 ? -17.802 -4.963 18.844 1.00 95.31 92 PRO A CA 1
ATOM 766 C C . PRO A 1 92 ? -16.749 -5.987 18.406 1.00 95.31 92 PRO A C 1
ATOM 768 O O . PRO A 1 92 ? -15.956 -5.717 17.502 1.00 95.31 92 PRO A O 1
ATOM 771 N N . PHE A 1 93 ? -16.791 -7.192 18.983 1.00 94.00 93 PHE A N 1
ATOM 772 C CA . PHE A 1 93 ? -15.792 -8.242 18.740 1.00 94.00 93 PHE A CA 1
ATOM 773 C C . PHE A 1 93 ? -15.528 -8.506 17.248 1.00 94.00 93 PHE A C 1
ATOM 775 O O . PHE A 1 93 ? -14.378 -8.595 16.825 1.00 94.00 93 PHE A O 1
ATOM 782 N N . LEU A 1 94 ? -16.588 -8.573 16.432 1.00 96.50 94 LEU A N 1
ATOM 783 C CA . LEU A 1 94 ? -16.463 -8.810 14.992 1.00 96.50 94 LEU A CA 1
ATOM 784 C C . LEU A 1 94 ? -15.680 -7.694 14.284 1.00 96.50 94 LEU A C 1
ATOM 786 O O . LEU A 1 94 ? -14.864 -7.976 13.414 1.00 96.50 94 LEU A O 1
ATOM 790 N N . VAL A 1 95 ? -15.893 -6.437 14.680 1.00 95.19 95 VAL A N 1
ATOM 791 C CA . VAL A 1 95 ? -15.185 -5.283 14.109 1.00 95.19 95 VAL A CA 1
ATOM 792 C C . VAL A 1 95 ? -13.712 -5.320 14.505 1.00 95.19 95 VAL A C 1
ATOM 794 O O . VAL A 1 95 ? -12.845 -5.044 13.681 1.00 95.19 95 VAL A O 1
ATOM 797 N N . GLN A 1 96 ? -13.409 -5.728 15.739 1.00 93.88 96 GLN A N 1
ATOM 798 C CA . GLN A 1 96 ? -12.028 -5.885 16.183 1.00 93.88 96 GLN A CA 1
ATOM 799 C C . GLN A 1 96 ? -11.300 -7.002 15.424 1.00 93.88 96 GLN A C 1
ATOM 801 O O . GLN A 1 96 ? -10.156 -6.815 15.011 1.00 93.88 96 GLN A O 1
ATOM 806 N N . LEU A 1 97 ? -11.972 -8.130 15.174 1.00 96.38 97 LEU A N 1
ATOM 807 C CA . LEU A 1 97 ? -11.425 -9.222 14.369 1.00 96.38 97 LEU A CA 1
ATOM 808 C C . LEU A 1 97 ? -11.171 -8.789 12.917 1.00 96.38 97 LEU A C 1
ATOM 810 O O . LEU A 1 97 ? -10.107 -9.076 12.373 1.00 96.38 97 LEU A O 1
ATOM 814 N N . LEU A 1 98 ? -12.120 -8.070 12.309 1.00 96.62 98 LEU A N 1
ATOM 815 C CA . LEU A 1 98 ? -11.969 -7.524 10.958 1.00 96.62 98 LEU A CA 1
ATOM 816 C C . LEU A 1 98 ? -10.811 -6.529 10.878 1.00 96.62 98 LEU A C 1
ATOM 818 O O . LEU A 1 98 ? -10.006 -6.624 9.962 1.00 96.62 98 LEU A O 1
ATOM 822 N N . SER A 1 99 ? -10.678 -5.642 11.864 1.00 95.69 99 SER A N 1
ATOM 823 C CA . SER A 1 99 ? -9.583 -4.670 11.941 1.00 95.69 99 SER A CA 1
ATOM 824 C C . SER A 1 99 ? -8.208 -5.343 12.062 1.00 95.69 99 SER A C 1
ATOM 826 O O . SER A 1 99 ? -7.253 -4.918 11.413 1.00 95.69 99 SER A O 1
ATOM 828 N N . LEU A 1 100 ? -8.100 -6.430 12.834 1.00 95.50 100 LEU A N 1
ATOM 829 C CA . LEU A 1 100 ? -6.876 -7.239 12.893 1.00 95.50 100 LEU A CA 1
ATOM 830 C C . LEU A 1 100 ? -6.593 -7.948 11.561 1.00 95.50 100 LEU A C 1
ATOM 832 O O . LEU A 1 100 ? -5.442 -8.005 11.129 1.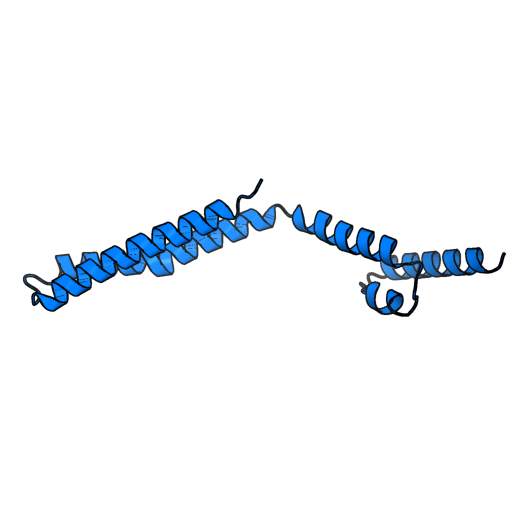00 95.50 100 LEU A O 1
ATOM 836 N N . GLY A 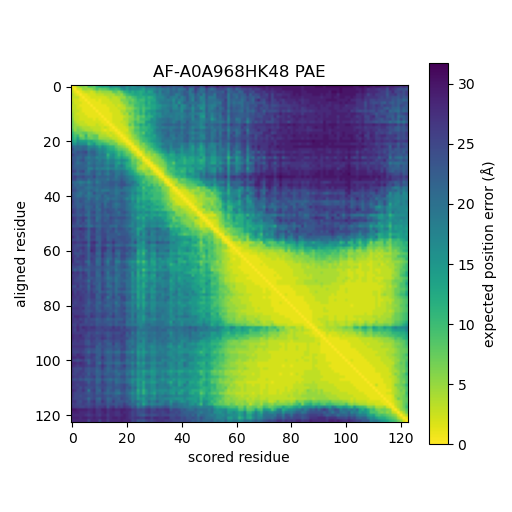1 101 ? -7.631 -8.474 10.906 1.00 97.69 101 GLY A N 1
ATOM 837 C CA . GLY A 1 101 ? -7.517 -9.095 9.586 1.00 97.69 101 GLY A CA 1
ATOM 838 C C . GLY A 1 101 ? -7.066 -8.105 8.513 1.00 97.69 101 GLY A C 1
ATOM 839 O O . GLY A 1 101 ? -6.156 -8.402 7.746 1.00 97.69 101 GLY A O 1
ATOM 840 N N . GLU A 1 102 ? -7.643 -6.907 8.504 1.00 96.56 102 GLU A N 1
ATOM 841 C CA . GLU A 1 102 ? -7.249 -5.808 7.624 1.00 96.56 102 GLU A CA 1
ATOM 842 C C . GLU A 1 102 ? -5.789 -5.411 7.855 1.00 96.56 102 GLU A C 1
ATOM 844 O O . GLU A 1 102 ? -5.018 -5.333 6.901 1.00 96.56 102 GLU A O 1
ATOM 849 N N . PHE A 1 103 ? -5.368 -5.267 9.114 1.00 96.62 103 PHE A N 1
ATOM 850 C CA . PHE A 1 103 ? -3.968 -5.000 9.441 1.00 96.62 103 PHE A CA 1
ATOM 851 C C . PHE A 1 103 ? -3.027 -6.091 8.907 1.00 96.62 103 PHE A C 1
ATOM 853 O O . PHE A 1 103 ? -1.999 -5.785 8.304 1.00 96.62 103 PHE A O 1
ATOM 860 N N . ALA A 1 104 ? -3.383 -7.367 9.076 1.00 97.19 104 ALA A N 1
ATOM 861 C CA . ALA A 1 104 ? -2.588 -8.477 8.557 1.00 97.19 104 ALA A CA 1
ATOM 862 C C . ALA A 1 104 ? -2.492 -8.451 7.021 1.00 97.19 104 ALA A C 1
ATOM 864 O O . ALA A 1 104 ? -1.402 -8.625 6.475 1.00 97.19 104 ALA A O 1
ATOM 865 N N . LEU A 1 105 ? -3.602 -8.183 6.325 1.00 96.75 105 LEU A N 1
ATOM 866 C CA . LEU A 1 105 ? -3.624 -8.047 4.866 1.00 96.75 105 LEU A CA 1
ATOM 867 C C . LEU A 1 105 ? -2.760 -6.873 4.388 1.00 96.75 105 LEU A C 1
ATOM 869 O O . LEU A 1 105 ? -2.018 -7.029 3.422 1.00 96.75 105 LEU A O 1
ATOM 873 N N . LEU A 1 106 ? -2.794 -5.733 5.083 1.00 96.25 106 LEU A N 1
ATOM 874 C CA . LEU A 1 106 ? -1.943 -4.578 4.777 1.00 96.25 106 LEU A CA 1
ATOM 875 C C . LEU A 1 106 ? -0.453 -4.901 4.939 1.00 96.25 106 LEU A C 1
ATOM 877 O O . LEU A 1 106 ? 0.357 -4.478 4.115 1.00 96.25 106 LEU A O 1
ATOM 881 N N . MET A 1 107 ? -0.086 -5.683 5.959 1.00 95.69 107 MET A N 1
ATOM 882 C CA . MET A 1 107 ? 1.296 -6.141 6.140 1.00 95.69 107 MET A CA 1
ATOM 883 C C . MET A 1 107 ? 1.738 -7.071 5.007 1.00 95.69 107 MET A C 1
A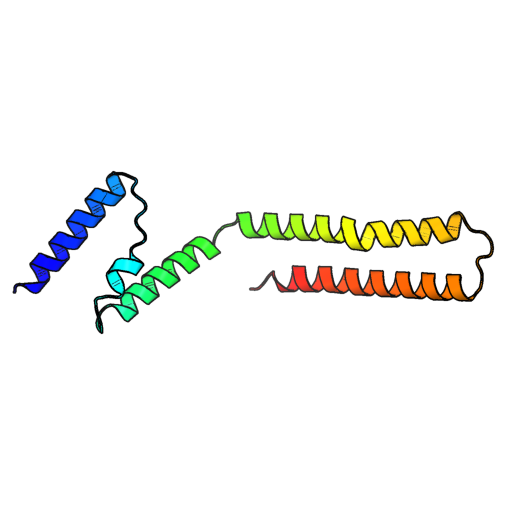TOM 885 O O . MET A 1 107 ? 2.833 -6.894 4.474 1.00 95.69 107 MET A O 1
ATOM 889 N N . VAL A 1 108 ? 0.892 -8.027 4.608 1.00 95.88 108 VAL A N 1
ATOM 890 C CA . VAL A 1 108 ? 1.169 -8.914 3.464 1.00 95.88 108 VAL A CA 1
ATOM 891 C C . VAL A 1 108 ? 1.334 -8.097 2.185 1.00 95.88 108 VAL A C 1
ATOM 893 O O . VAL A 1 108 ? 2.341 -8.250 1.499 1.00 95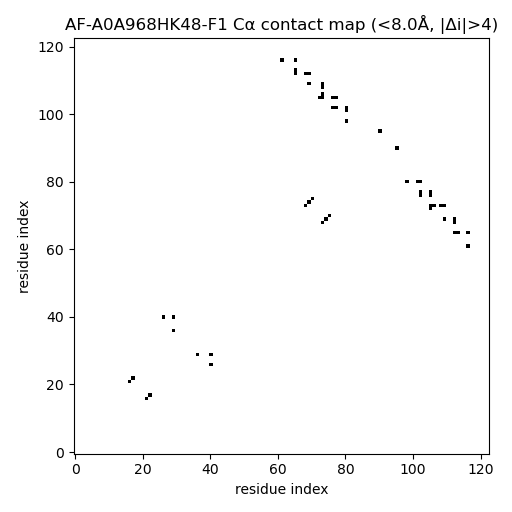.88 108 VAL A O 1
ATOM 896 N N . LEU A 1 109 ? 0.411 -7.173 1.910 1.00 94.06 109 LEU A N 1
ATOM 897 C CA . LEU A 1 109 ? 0.471 -6.301 0.739 1.00 94.06 109 LEU A CA 1
ATOM 898 C C . LEU A 1 109 ? 1.752 -5.454 0.725 1.00 94.06 109 LEU A C 1
ATOM 900 O O . LEU A 1 109 ? 2.413 -5.348 -0.306 1.00 94.06 109 LEU A O 1
ATOM 904 N N . GLY A 1 110 ? 2.144 -4.880 1.866 1.00 92.12 110 GLY A N 1
ATOM 905 C CA . GLY A 1 110 ? 3.385 -4.111 1.973 1.00 92.12 110 GLY A CA 1
ATOM 906 C C . GLY A 1 110 ? 4.631 -4.944 1.676 1.00 92.12 110 GLY A C 1
ATOM 907 O O . GLY A 1 110 ? 5.527 -4.472 0.969 1.00 92.12 110 GLY A O 1
ATOM 908 N N . ILE A 1 111 ? 4.663 -6.194 2.150 1.00 91.62 111 ILE A N 1
ATOM 909 C CA . ILE A 1 111 ? 5.732 -7.149 1.835 1.00 91.62 111 ILE A CA 1
ATOM 910 C C . ILE A 1 111 ? 5.728 -7.482 0.342 1.00 91.62 111 ILE A C 1
ATOM 912 O O . ILE A 1 111 ? 6.786 -7.419 -0.278 1.00 91.62 111 ILE A O 1
ATOM 916 N N . GLU A 1 112 ? 4.577 -7.799 -0.253 1.00 92.56 112 GLU A N 1
ATOM 917 C CA . GLU A 1 112 ? 4.479 -8.118 -1.683 1.00 92.56 112 GLU A CA 1
ATOM 918 C C . GLU A 1 112 ? 4.962 -6.961 -2.557 1.00 92.56 112 GLU A C 1
ATOM 920 O O . GLU A 1 112 ? 5.774 -7.173 -3.457 1.00 92.56 112 GLU A O 1
ATOM 925 N N . ILE A 1 113 ? 4.533 -5.732 -2.259 1.00 88.69 113 ILE A N 1
ATOM 926 C CA . ILE A 1 113 ? 4.969 -4.543 -2.996 1.00 88.69 113 ILE A CA 1
ATOM 927 C C . ILE A 1 113 ? 6.488 -4.357 -2.867 1.00 88.69 113 ILE A C 1
ATOM 929 O O . ILE A 1 113 ? 7.160 -4.078 -3.861 1.00 88.69 113 ILE A O 1
ATOM 933 N N . PHE A 1 114 ? 7.046 -4.541 -1.666 1.00 86.06 114 PHE A N 1
ATOM 934 C CA . PHE A 1 114 ? 8.486 -4.417 -1.438 1.00 86.06 114 PHE A CA 1
ATOM 935 C C . PHE A 1 114 ? 9.280 -5.497 -2.183 1.00 86.06 114 PHE A C 1
ATOM 937 O O . PHE A 1 114 ? 10.191 -5.175 -2.942 1.00 86.06 114 PHE A O 1
ATOM 944 N N . VAL A 1 115 ? 8.901 -6.767 -2.024 1.00 86.00 115 VAL A N 1
ATOM 945 C CA . VAL A 1 115 ? 9.562 -7.909 -2.671 1.00 86.00 115 VAL A CA 1
ATOM 946 C C . VAL A 1 115 ? 9.464 -7.803 -4.187 1.00 86.00 115 VAL A C 1
ATOM 948 O O . VAL A 1 115 ? 10.446 -8.055 -4.874 1.00 86.00 115 VAL A O 1
ATOM 951 N N . TYR A 1 116 ? 8.316 -7.408 -4.734 1.00 80.00 116 TYR A N 1
ATOM 952 C CA . TYR A 1 116 ? 8.150 -7.300 -6.182 1.00 80.00 116 TYR A CA 1
ATOM 953 C C . TYR A 1 116 ? 8.924 -6.117 -6.776 1.00 80.00 116 TYR A C 1
ATOM 955 O O . TYR A 1 116 ? 9.422 -6.198 -7.903 1.00 80.00 116 TYR A O 1
ATOM 963 N N . ALA A 1 117 ? 9.056 -5.022 -6.024 1.00 77.31 117 ALA A N 1
ATOM 964 C CA . ALA A 1 117 ? 9.887 -3.898 -6.430 1.00 77.31 117 ALA A CA 1
ATOM 965 C C . ALA A 1 117 ? 11.384 -4.235 -6.372 1.00 77.31 117 ALA A C 1
ATOM 967 O O . ALA A 1 117 ? 12.110 -3.883 -7.304 1.00 77.31 117 ALA A O 1
ATOM 968 N N . ASP A 1 118 ? 11.818 -4.963 -5.341 1.00 66.12 118 ASP A N 1
ATOM 969 C CA . ASP A 1 118 ? 13.206 -5.402 -5.159 1.00 66.12 118 ASP A CA 1
ATOM 970 C C . ASP A 1 118 ? 13.591 -6.515 -6.151 1.00 66.12 118 ASP A C 1
ATOM 972 O O . ASP A 1 118 ? 14.645 -6.469 -6.777 1.00 66.12 118 ASP A O 1
ATOM 976 N N . TRP A 1 119 ? 12.686 -7.456 -6.443 1.00 54.97 119 TRP A N 1
ATOM 977 C CA . TRP A 1 119 ? 12.899 -8.502 -7.456 1.00 54.97 119 TRP A CA 1
ATOM 978 C C . TRP A 1 119 ? 13.096 -7.931 -8.869 1.00 54.97 119 TRP A C 1
ATOM 980 O O . TRP A 1 119 ? 13.698 -8.560 -9.742 1.00 54.97 119 TRP A O 1
ATOM 990 N N . GLN A 1 120 ? 12.605 -6.716 -9.119 1.00 55.84 120 GLN A N 1
ATOM 991 C CA . GLN A 1 120 ? 12.850 -6.002 -10.366 1.00 55.84 120 GLN A CA 1
ATOM 992 C C . GLN A 1 120 ? 14.210 -5.289 -10.438 1.00 55.84 120 GLN A C 1
ATOM 994 O O . GLN A 1 120 ? 14.545 -4.776 -11.519 1.00 55.84 120 GLN A O 1
ATOM 999 N N . GLU A 1 121 ? 15.000 -5.281 -9.363 1.00 53.81 121 GLU A N 1
ATOM 1000 C CA . GLU A 1 121 ? 16.445 -5.028 -9.391 1.00 53.81 121 GLU A CA 1
ATOM 1001 C C . GLU A 1 121 ? 17.182 -6.315 -9.801 1.00 53.81 121 GLU A C 1
ATOM 1003 O O . GLU A 1 121 ? 17.980 -6.904 -9.078 1.00 53.81 121 GLU A O 1
ATOM 1008 N N . GLY A 1 122 ? 16.882 -6.785 -11.012 1.00 46.62 122 GLY A N 1
ATOM 1009 C CA . GLY A 1 122 ? 17.614 -7.878 -11.637 1.00 46.62 122 GLY A CA 1
ATOM 1010 C C . GLY A 1 122 ? 19.064 -7.480 -11.926 1.00 46.62 122 GLY A C 1
ATOM 1011 O O . GLY A 1 122 ? 19.321 -6.441 -12.542 1.00 46.62 122 GLY A O 1
ATOM 1012 N N . LYS A 1 123 ? 19.992 -8.348 -11.513 1.00 37.66 123 LYS A N 1
ATOM 1013 C CA . LYS A 1 123 ? 21.217 -8.615 -12.278 1.00 37.66 123 LYS A CA 1
ATOM 1014 C C . LYS A 1 123 ? 20.872 -9.018 -13.713 1.00 37.66 123 LYS A C 1
ATOM 1016 O O . LYS A 1 123 ? 19.804 -9.644 -13.908 1.00 37.66 123 LYS A O 1
#

Radius of gyration: 27.92 Å; Cα contacts (8 Å, |Δi|>4): 28; chains: 1; bounding box: 44×30×83 Å

pLDDT: mean 75.64, std 16.73, range [37.66, 97.69]

Mean predicted aligned error: 15.19 Å

Sequence (123 aa):
MRTRRKIQQLIREQMSDERRGVQTYPWRSLESSNGLMQPLAKELILGWEAAHRSDRHRTRRKREQLIVDWIAFVFSGIASVLAFWVLVPQPPFLVQLLSLGEFALLMVLGIEIFVYADWQEGK

Foldseek 3Di:
DPPVVVVVVVVVVVVVCVVVVNPDDCVVVVVVPPDDCVVVVVCVVVVVVVVVVPPPVVLVVLVVVLVCCCVVQQVVLVVVLVCCVVVDDDDPPVVVVVSVVSNVVSVVVNVVSVCVSVVVPDD